Protein AF-A0A6N7L399-F1 (afdb_monomer)

Mean predicted aligned error: 4.23 Å

Structure (mmCIF, N/CA/C/O backbone):
data_AF-A0A6N7L399-F1
#
_entry.id   AF-A0A6N7L399-F1
#
loop_
_atom_site.group_PDB
_atom_site.id
_atom_site.type_symbol
_atom_site.label_atom_id
_atom_site.label_alt_id
_atom_site.label_comp_id
_atom_site.label_asym_id
_atom_site.label_entity_id
_atom_site.label_seq_id
_atom_site.pdbx_PDB_ins_code
_atom_site.Cartn_x
_atom_site.Cartn_y
_atom_site.Cartn_z
_atom_site.occupancy
_atom_site.B_iso_or_equiv
_atom_site.auth_seq_id
_atom_site.auth_comp_id
_atom_site.auth_asym_id
_atom_site.auth_atom_id
_atom_site.pdbx_PDB_model_num
ATOM 1 N N . MET A 1 1 ? -13.711 -8.608 -12.652 1.00 53.97 1 MET A N 1
ATOM 2 C CA . MET A 1 1 ? -13.015 -7.927 -11.537 1.00 53.97 1 MET A CA 1
ATOM 3 C C . MET A 1 1 ? -12.523 -8.985 -10.570 1.00 53.97 1 MET A C 1
ATOM 5 O O . MET A 1 1 ? -13.335 -9.795 -10.138 1.00 53.97 1 MET A O 1
ATOM 9 N N . SER A 1 2 ? -11.225 -9.012 -10.269 1.00 69.56 2 SER A N 1
ATOM 10 C CA . SER A 1 2 ? -10.662 -9.917 -9.260 1.00 69.56 2 SER A CA 1
ATOM 11 C C . SER A 1 2 ? -11.214 -9.571 -7.873 1.00 69.56 2 SER A C 1
ATOM 13 O O . SER A 1 2 ? -11.416 -8.397 -7.556 1.00 69.56 2 SER A O 1
ATOM 15 N N . GLN A 1 3 ? -11.502 -10.582 -7.053 1.00 83.75 3 GLN A N 1
ATOM 16 C CA . GLN A 1 3 ? -12.021 -10.377 -5.702 1.00 83.75 3 GLN A CA 1
ATOM 17 C C . GLN A 1 3 ? -10.952 -9.729 -4.810 1.00 83.75 3 GLN A C 1
ATOM 19 O O . GLN A 1 3 ? -9.793 -10.136 -4.825 1.00 83.75 3 GLN A O 1
ATOM 24 N N . ARG A 1 4 ? -11.342 -8.731 -4.011 1.00 90.56 4 ARG A N 1
ATOM 25 C CA . ARG A 1 4 ? -10.452 -8.087 -3.033 1.00 90.56 4 ARG A CA 1
ATOM 26 C C . ARG A 1 4 ? -10.420 -8.933 -1.772 1.00 90.56 4 ARG A C 1
ATOM 28 O O . ARG A 1 4 ? -11.467 -9.098 -1.146 1.00 90.56 4 ARG A O 1
ATOM 35 N N . LEU A 1 5 ? -9.258 -9.455 -1.404 1.00 94.50 5 LEU A N 1
ATOM 36 C CA . LEU A 1 5 ? -9.075 -10.242 -0.186 1.00 94.50 5 LEU A CA 1
ATOM 37 C C . LEU A 1 5 ? -8.294 -9.429 0.843 1.00 94.50 5 LEU A C 1
ATOM 39 O O . LEU A 1 5 ? -7.406 -8.661 0.488 1.00 94.50 5 LEU A O 1
ATOM 43 N N . CYS A 1 6 ? -8.654 -9.593 2.112 1.00 96.75 6 CYS A N 1
ATOM 44 C CA . CYS A 1 6 ? -7.933 -8.989 3.222 1.00 96.75 6 CYS A CA 1
ATOM 45 C C . CYS A 1 6 ? -6.594 -9.699 3.432 1.00 96.75 6 CYS A C 1
ATOM 47 O O . CYS A 1 6 ? -6.586 -10.912 3.641 1.00 96.75 6 CYS A O 1
ATOM 49 N N . GLY A 1 7 ? -5.499 -8.935 3.458 1.00 95.19 7 GLY A N 1
ATOM 50 C CA . GLY A 1 7 ? -4.144 -9.453 3.695 1.00 95.19 7 GLY A CA 1
ATOM 51 C C . GLY A 1 7 ? -3.941 -10.201 5.012 1.00 95.19 7 GLY A C 1
ATOM 52 O O . GLY A 1 7 ? -3.029 -11.007 5.119 1.00 95.19 7 GLY A O 1
ATOM 53 N N . ILE A 1 8 ? -4.805 -9.971 6.006 1.00 96.25 8 ILE A N 1
ATOM 54 C CA . ILE A 1 8 ? -4.684 -10.584 7.337 1.00 96.25 8 ILE A CA 1
ATOM 55 C C . ILE A 1 8 ? -5.582 -11.815 7.478 1.00 96.25 8 ILE A C 1
ATOM 57 O O . ILE A 1 8 ? -5.129 -12.870 7.902 1.00 96.25 8 ILE A O 1
ATOM 61 N N . CYS A 1 9 ? -6.875 -11.695 7.163 1.00 96.38 9 CYS A N 1
ATOM 62 C CA . CYS A 1 9 ? -7.842 -12.767 7.438 1.00 96.38 9 CYS A CA 1
ATOM 63 C C . CYS A 1 9 ? -8.241 -13.588 6.204 1.00 96.38 9 CYS A C 1
ATOM 65 O O . CYS A 1 9 ? -9.062 -14.496 6.325 1.00 96.38 9 CYS A O 1
ATOM 67 N N . GLY A 1 10 ? -7.759 -13.228 5.009 1.00 95.75 10 GLY A N 1
ATOM 68 C CA . GLY A 1 10 ? -8.068 -13.898 3.741 1.00 95.75 10 GLY A CA 1
ATOM 69 C C . GLY A 1 10 ? -9.513 -13.743 3.251 1.00 95.75 10 GLY A C 1
ATOM 70 O O . GLY A 1 10 ? -9.831 -14.129 2.129 1.00 95.75 10 GLY A O 1
ATOM 71 N N . ARG A 1 11 ? -10.416 -13.162 4.052 1.00 96.56 11 ARG A N 1
ATOM 72 C CA . ARG A 1 11 ? -11.823 -12.968 3.672 1.00 96.56 11 ARG A CA 1
ATOM 73 C C . ARG A 1 11 ? -11.983 -11.812 2.695 1.00 96.56 11 ARG A C 1
ATOM 75 O O . ARG A 1 11 ? -11.229 -10.839 2.713 1.00 96.56 11 ARG A O 1
ATOM 82 N N . ALA A 1 12 ? -13.045 -11.883 1.902 1.00 96.00 12 ALA A N 1
ATOM 83 C CA . ALA A 1 12 ? -13.380 -10.851 0.937 1.00 96.00 12 ALA A CA 1
ATOM 84 C C . ALA A 1 12 ? -13.667 -9.487 1.590 1.00 96.00 12 ALA A C 1
ATOM 86 O O . ALA A 1 12 ? -14.382 -9.379 2.591 1.00 96.00 12 ALA A O 1
ATOM 87 N N . ILE A 1 13 ? -13.170 -8.422 0.967 1.00 94.44 13 ILE A N 1
ATOM 88 C CA . ILE A 1 13 ? -13.543 -7.036 1.245 1.00 94.44 13 ILE A CA 1
ATOM 89 C C . ILE A 1 13 ? -14.613 -6.632 0.225 1.00 94.44 13 ILE A C 1
ATOM 91 O O . ILE A 1 13 ? -14.323 -6.473 -0.965 1.00 94.44 13 ILE A O 1
ATOM 95 N N . LYS A 1 14 ? -15.863 -6.459 0.682 1.00 92.06 14 LYS A N 1
ATOM 96 C CA . LYS A 1 14 ? -17.004 -6.078 -0.174 1.00 92.06 14 LYS A CA 1
ATOM 97 C C . LYS A 1 14 ? -16.687 -4.815 -0.972 1.00 92.06 14 LYS A C 1
ATOM 99 O O . LYS A 1 14 ? -16.091 -3.898 -0.414 1.00 92.06 14 LYS A O 1
ATOM 104 N N . ALA A 1 15 ? -17.125 -4.743 -2.234 1.00 86.94 15 ALA A N 1
ATOM 105 C CA . ALA A 1 15 ? -16.890 -3.614 -3.151 1.00 86.94 15 ALA A CA 1
ATOM 106 C C . ALA A 1 15 ? -17.234 -2.239 -2.533 1.00 86.94 15 ALA A C 1
ATOM 108 O O . ALA A 1 15 ? -16.505 -1.266 -2.702 1.00 86.94 15 ALA A O 1
ATOM 109 N N . THR A 1 16 ? -18.308 -2.193 -1.747 1.00 87.31 16 THR A N 1
ATOM 110 C CA . THR A 1 16 ? -18.833 -0.985 -1.098 1.00 87.31 16 THR A CA 1
ATOM 111 C C . THR A 1 16 ? -18.139 -0.616 0.216 1.00 87.31 16 THR A C 1
ATOM 113 O O . THR A 1 16 ? -18.374 0.470 0.748 1.00 87.31 16 THR A O 1
ATOM 116 N N . SER A 1 17 ? -17.296 -1.490 0.771 1.00 89.38 17 SER A N 1
ATOM 117 C CA . SER A 1 17 ? -16.586 -1.236 2.027 1.00 89.38 17 SER A CA 1
ATOM 118 C C . SER A 1 17 ? -15.343 -0.378 1.811 1.00 89.38 17 SER A C 1
ATOM 120 O O . SER A 1 17 ? -14.694 -0.454 0.768 1.00 89.38 17 SER A O 1
ATOM 122 N N . ARG A 1 18 ? -14.994 0.406 2.836 1.00 92.62 18 ARG A N 1
ATOM 123 C CA . ARG A 1 18 ? -13.655 0.986 2.954 1.00 92.62 18 ARG A CA 1
ATOM 124 C C . ARG A 1 18 ? -12.634 -0.129 3.165 1.00 92.62 18 ARG A C 1
ATOM 126 O O . ARG A 1 18 ? -12.927 -1.135 3.815 1.00 92.62 18 ARG A O 1
ATOM 133 N N . LEU A 1 19 ? -11.451 0.088 2.623 1.00 94.19 19 LEU A N 1
ATOM 134 C CA . LEU A 1 19 ? -10.270 -0.731 2.814 1.00 94.19 19 LEU A CA 1
ATOM 135 C C . LEU A 1 19 ? -9.157 0.129 3.402 1.00 94.19 19 LEU A C 1
ATOM 137 O O . LEU A 1 19 ? -9.186 1.354 3.273 1.00 94.19 19 LEU A O 1
ATOM 141 N N . VAL A 1 20 ? -8.225 -0.517 4.087 1.00 96.88 20 VAL A N 1
ATOM 142 C CA . VAL A 1 20 ? -7.130 0.160 4.777 1.00 96.88 20 VAL A CA 1
ATOM 143 C C . VAL A 1 20 ? -5.819 -0.421 4.288 1.00 96.88 20 VAL A C 1
ATOM 145 O O . VAL A 1 20 ? -5.673 -1.641 4.212 1.00 96.88 20 VAL A O 1
ATOM 148 N N . PHE A 1 21 ? -4.883 0.458 3.972 1.00 97.81 21 PHE A N 1
ATOM 149 C CA . PHE A 1 21 ? -3.479 0.132 3.802 1.00 97.81 21 PHE A CA 1
ATOM 150 C C . PHE A 1 21 ? -2.704 0.695 4.989 1.00 97.81 21 PHE A C 1
ATOM 152 O O . PHE A 1 21 ? -2.992 1.805 5.439 1.00 97.81 21 PHE A O 1
ATOM 159 N N . ILE A 1 22 ? -1.754 -0.085 5.495 1.00 97.38 22 ILE A N 1
ATOM 160 C CA . ILE A 1 22 ? -0.864 0.303 6.591 1.00 97.38 22 ILE A CA 1
ATOM 161 C C . ILE A 1 22 ? 0.505 0.554 5.971 1.00 97.38 22 ILE A C 1
ATOM 163 O O . ILE A 1 22 ? 1.019 -0.313 5.262 1.00 97.38 22 ILE A O 1
ATOM 167 N N . GLY A 1 23 ? 1.094 1.717 6.218 1.00 95.75 23 GLY A N 1
ATOM 168 C CA . GLY A 1 23 ? 2.432 2.021 5.728 1.00 95.75 23 GLY A CA 1
ATOM 169 C C . GLY A 1 23 ? 3.063 3.203 6.438 1.00 95.75 23 GLY A C 1
ATOM 170 O O . GLY A 1 23 ? 2.566 3.672 7.460 1.00 95.75 23 GLY A O 1
ATOM 171 N N . GLY A 1 24 ? 4.189 3.649 5.888 1.00 93.56 24 GLY A N 1
ATOM 172 C CA . GLY A 1 24 ? 4.861 4.856 6.350 1.00 93.56 24 GLY A CA 1
ATOM 173 C C . GLY A 1 24 ? 4.194 6.132 5.826 1.00 93.56 24 GLY A C 1
ATOM 174 O O . GLY A 1 24 ? 3.327 6.067 4.943 1.00 93.56 24 GLY A O 1
ATOM 175 N N . PRO A 1 25 ? 4.634 7.298 6.320 1.00 93.38 25 PRO A N 1
ATOM 176 C CA . PRO A 1 25 ? 4.056 8.580 5.955 1.00 93.38 25 PRO A CA 1
ATOM 177 C C . PRO A 1 25 ? 4.129 8.816 4.451 1.00 93.38 25 PRO A C 1
ATOM 179 O O . PRO A 1 25 ? 5.159 8.600 3.810 1.00 93.38 25 PRO A O 1
ATOM 182 N N . ASN A 1 26 ? 3.040 9.326 3.888 1.00 91.69 26 ASN A N 1
ATOM 183 C CA . ASN A 1 26 ? 2.953 9.739 2.495 1.00 91.69 26 ASN A CA 1
ATOM 184 C C . ASN A 1 26 ? 3.104 8.634 1.436 1.00 91.69 26 ASN A C 1
ATOM 186 O O . ASN A 1 26 ? 3.209 8.956 0.246 1.00 91.69 26 ASN A O 1
ATOM 190 N N . ALA A 1 27 ? 3.055 7.355 1.820 1.00 94.75 27 ALA A N 1
ATOM 191 C CA . ALA A 1 27 ? 3.220 6.237 0.895 1.00 94.75 27 ALA A CA 1
ATOM 192 C C . ALA A 1 27 ? 2.252 6.323 -0.302 1.00 94.75 27 ALA A C 1
ATOM 194 O O . ALA A 1 27 ? 1.030 6.431 -0.160 1.00 94.75 27 ALA A O 1
ATOM 195 N N . THR A 1 28 ? 2.811 6.301 -1.513 1.00 94.38 28 THR A N 1
ATOM 196 C CA . THR A 1 28 ? 2.060 6.434 -2.774 1.00 94.38 28 THR A CA 1
ATOM 197 C C . THR A 1 28 ? 1.567 5.093 -3.313 1.00 94.38 28 THR A C 1
ATOM 199 O O . THR A 1 28 ? 0.616 5.059 -4.094 1.00 94.38 28 THR A O 1
ATOM 202 N N . PHE A 1 29 ? 2.186 3.994 -2.884 1.00 96.94 29 PHE A N 1
ATOM 203 C CA . PHE A 1 29 ? 1.810 2.631 -3.231 1.00 96.94 29 PHE A CA 1
ATOM 204 C C . PHE A 1 29 ? 2.114 1.665 -2.087 1.00 96.94 29 PHE A C 1
ATOM 206 O O . PHE A 1 29 ? 2.896 1.970 -1.188 1.00 96.94 29 PHE A O 1
ATOM 213 N N . TYR A 1 30 ? 1.519 0.477 -2.166 1.00 97.62 30 TYR A N 1
ATOM 214 C CA . TYR A 1 30 ? 1.650 -0.581 -1.172 1.00 97.62 30 TYR A CA 1
ATOM 215 C C . TYR A 1 30 ? 1.962 -1.909 -1.851 1.00 97.62 30 TYR A C 1
ATOM 217 O O . TYR A 1 30 ? 1.336 -2.256 -2.851 1.00 97.62 30 TYR A O 1
ATOM 225 N N . ILE A 1 31 ? 2.937 -2.638 -1.311 1.00 95.88 31 ILE A N 1
ATOM 226 C CA . ILE A 1 31 ? 3.240 -4.015 -1.731 1.00 95.88 31 ILE A CA 1
ATOM 227 C C . ILE A 1 31 ? 2.226 -4.972 -1.095 1.00 95.88 31 ILE A C 1
ATOM 229 O O . ILE A 1 31 ? 1.701 -5.868 -1.754 1.00 95.88 31 ILE A O 1
ATOM 233 N N . GLU A 1 32 ? 1.915 -4.742 0.180 1.00 93.56 32 GLU A N 1
ATOM 234 C CA . GLU A 1 32 ? 0.933 -5.534 0.910 1.00 93.56 32 GLU A CA 1
ATOM 235 C C . GLU A 1 32 ? -0.497 -5.244 0.423 1.00 93.56 32 GLU A C 1
ATOM 237 O O . GLU A 1 32 ? -0.847 -4.092 0.125 1.00 93.56 32 GLU A O 1
ATOM 242 N N . PRO A 1 33 ? -1.360 -6.273 0.348 1.00 94.06 33 PRO A N 1
ATOM 243 C CA . PRO A 1 33 ? -2.755 -6.095 -0.017 1.00 94.06 33 PRO A CA 1
ATOM 244 C C . PRO A 1 33 ? -3.515 -5.291 1.051 1.00 94.06 33 PRO A C 1
ATOM 246 O O . PRO A 1 33 ? -3.129 -5.257 2.222 1.00 94.06 33 PRO A O 1
ATOM 249 N N . PRO A 1 34 ? -4.655 -4.681 0.682 1.00 96.56 34 PRO A N 1
ATOM 250 C CA . PRO A 1 34 ? -5.489 -3.988 1.650 1.00 96.56 34 PRO A CA 1
ATOM 251 C C . PRO A 1 34 ? -6.049 -4.939 2.711 1.00 96.56 34 PRO A C 1
ATOM 253 O O . PRO A 1 34 ? -6.215 -6.143 2.496 1.00 96.56 34 PRO A O 1
ATOM 256 N N . VAL A 1 35 ? -6.462 -4.370 3.839 1.00 97.19 35 VAL A N 1
ATOM 257 C CA . VAL A 1 35 ? -7.111 -5.100 4.930 1.00 97.19 35 VAL A CA 1
ATOM 258 C C . VAL A 1 35 ? -8.464 -4.486 5.288 1.00 97.19 35 VAL A C 1
ATOM 260 O O . VAL A 1 35 ? -8.774 -3.339 4.948 1.00 97.19 35 VAL A O 1
ATOM 263 N N . HIS A 1 36 ? -9.310 -5.251 5.984 1.00 95.94 36 HIS A N 1
ATOM 264 C CA . HIS A 1 36 ? -10.497 -4.674 6.622 1.00 95.94 36 HIS A CA 1
ATOM 265 C C . HIS A 1 36 ? -10.069 -3.682 7.713 1.00 95.94 36 HIS A C 1
ATOM 267 O O . HIS A 1 36 ? -9.085 -3.957 8.399 1.00 95.94 36 HIS A O 1
ATOM 273 N N . PRO A 1 37 ? -10.855 -2.625 7.994 1.00 93.38 37 PRO A N 1
ATOM 274 C CA . PRO A 1 37 ? -10.573 -1.712 9.103 1.00 93.38 37 PRO A CA 1
ATOM 275 C C . PRO A 1 37 ? -10.315 -2.436 10.433 1.00 93.38 37 PRO A C 1
ATOM 277 O O . PRO A 1 37 ? -9.300 -2.217 11.079 1.00 93.38 37 PRO A O 1
ATOM 280 N N . ARG A 1 38 ? -11.161 -3.404 10.804 1.00 92.44 38 ARG A N 1
ATOM 281 C CA . ARG A 1 38 ? -10.964 -4.187 12.040 1.00 92.44 38 ARG A CA 1
ATOM 282 C C . ARG A 1 38 ? -9.666 -5.001 12.043 1.00 92.44 38 ARG A C 1
ATOM 284 O O . ARG A 1 38 ? -9.056 -5.159 13.093 1.00 92.44 38 ARG A O 1
ATOM 291 N N . CYS A 1 39 ? -9.251 -5.514 10.886 1.00 95.44 39 CYS A N 1
ATOM 292 C CA . CYS A 1 39 ? -7.990 -6.239 10.761 1.00 95.44 39 CYS A CA 1
ATOM 293 C C . CYS A 1 39 ? -6.790 -5.289 10.861 1.00 95.44 39 CYS A C 1
ATOM 295 O O . CYS A 1 39 ? -5.808 -5.657 11.494 1.00 95.44 39 CYS A O 1
ATOM 297 N N . ALA A 1 40 ? -6.887 -4.069 10.317 1.00 95.38 40 ALA A N 1
ATOM 298 C CA . ALA A 1 40 ? -5.866 -3.042 10.520 1.00 95.38 40 ALA A CA 1
ATOM 299 C C . ALA A 1 40 ? -5.711 -2.693 12.003 1.00 95.38 40 ALA A C 1
ATOM 301 O O . ALA A 1 40 ? -4.601 -2.735 12.517 1.00 95.38 40 ALA A O 1
ATOM 302 N N . ALA A 1 41 ? -6.823 -2.435 12.703 1.00 93.88 41 ALA A N 1
ATOM 303 C CA . ALA A 1 41 ? -6.800 -2.152 14.138 1.00 93.88 41 ALA A CA 1
ATOM 304 C C . ALA A 1 41 ? -6.129 -3.282 14.929 1.00 93.88 41 ALA A C 1
ATOM 306 O O . ALA A 1 41 ? -5.249 -3.025 15.742 1.00 93.88 41 ALA A O 1
ATOM 307 N N . TYR A 1 42 ? -6.498 -4.535 14.644 1.00 93.88 42 TYR A N 1
ATOM 308 C CA . TYR A 1 42 ? -5.853 -5.697 15.251 1.00 93.88 42 TYR A CA 1
ATOM 309 C C . TYR A 1 42 ? -4.339 -5.705 15.000 1.00 93.88 42 TYR A C 1
ATOM 311 O O . TYR A 1 42 ? -3.577 -5.766 15.959 1.00 93.88 42 TYR A O 1
ATOM 319 N N . ALA A 1 43 ? -3.894 -5.584 13.744 1.00 95.12 43 ALA A N 1
ATOM 320 C CA . ALA A 1 43 ? -2.470 -5.605 13.406 1.00 95.12 43 ALA A CA 1
ATOM 321 C C . ALA A 1 43 ? -1.676 -4.490 14.096 1.00 95.12 43 ALA A C 1
ATOM 323 O O . ALA A 1 43 ? -0.594 -4.760 14.607 1.00 95.12 43 ALA A O 1
ATOM 324 N N . LEU A 1 44 ? -2.221 -3.273 14.161 1.00 94.12 44 LEU A N 1
ATOM 325 C CA . LEU A 1 44 ? -1.580 -2.153 14.852 1.00 94.12 44 LEU A CA 1
ATOM 326 C C . LEU A 1 44 ? -1.429 -2.385 16.362 1.00 94.12 44 LEU A C 1
ATOM 328 O O . LEU A 1 44 ? -0.501 -1.855 16.960 1.00 94.12 44 LEU A O 1
ATOM 332 N N . MET A 1 45 ? -2.325 -3.162 16.979 1.00 91.75 45 MET A N 1
ATOM 333 C CA . MET A 1 45 ? -2.260 -3.470 18.411 1.00 91.75 45 MET A CA 1
ATOM 334 C C . MET A 1 45 ? -1.337 -4.650 18.728 1.00 91.75 45 MET A C 1
ATOM 336 O O . MET A 1 45 ? -0.725 -4.666 19.792 1.00 91.75 45 MET A O 1
ATOM 340 N N . VAL A 1 46 ? -1.254 -5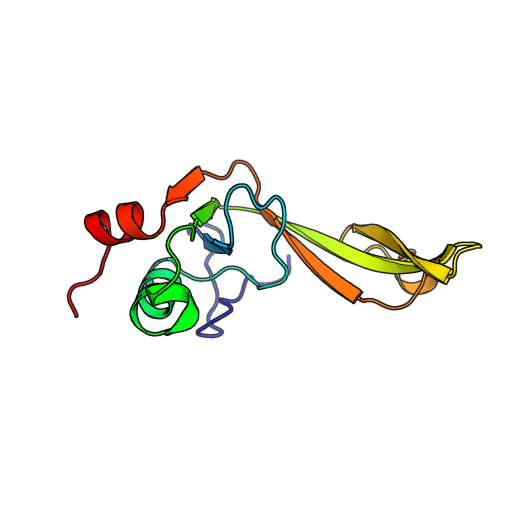.653 17.845 1.00 93.44 46 VAL A N 1
ATOM 341 C CA . VAL A 1 46 ? -0.563 -6.917 18.164 1.00 93.44 46 VAL A CA 1
ATOM 342 C C . VAL A 1 46 ? 0.794 -7.084 17.495 1.00 93.44 46 VAL A C 1
ATOM 344 O O . VAL A 1 46 ? 1.607 -7.860 17.987 1.00 93.44 46 VAL A O 1
ATOM 347 N N . CYS A 1 47 ? 1.053 -6.416 16.367 1.00 94.81 47 CYS A N 1
ATOM 348 C CA . CYS A 1 47 ? 2.348 -6.498 15.700 1.00 94.81 47 CYS A CA 1
ATOM 349 C C . CYS A 1 47 ? 3.359 -5.631 16.463 1.00 94.81 47 CYS A C 1
ATOM 351 O O . CYS A 1 47 ? 3.191 -4.410 16.467 1.00 94.81 47 CYS A O 1
ATOM 353 N N . PRO A 1 48 ? 4.433 -6.198 17.047 1.00 95.00 48 PRO A N 1
ATOM 354 C CA . PRO A 1 48 ? 5.380 -5.419 17.845 1.00 95.00 48 PRO A CA 1
ATOM 355 C C . PRO A 1 48 ? 6.035 -4.285 17.054 1.00 95.00 48 PRO A C 1
ATOM 357 O O . PRO A 1 48 ? 6.212 -3.190 17.576 1.00 95.00 48 PRO A O 1
ATOM 360 N N . THR A 1 49 ? 6.343 -4.521 15.775 1.00 95.12 49 THR A N 1
ATOM 361 C CA . THR A 1 49 ? 6.938 -3.510 14.893 1.00 95.12 49 THR A CA 1
ATOM 362 C C . THR A 1 49 ? 5.981 -2.354 14.617 1.00 95.12 49 THR A C 1
ATOM 364 O O . THR A 1 49 ? 6.402 -1.205 14.662 1.00 95.12 49 THR A O 1
ATOM 367 N N . LEU A 1 50 ? 4.700 -2.635 14.353 1.00 94.19 50 LEU A N 1
ATOM 368 C CA . LEU A 1 50 ? 3.716 -1.579 14.090 1.00 94.19 50 LEU A 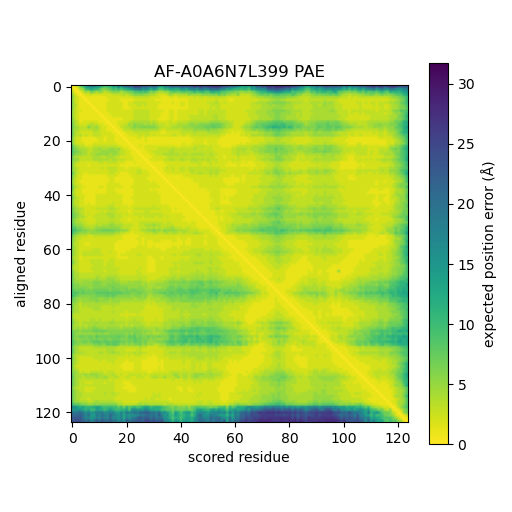CA 1
ATOM 369 C C . LEU A 1 50 ? 3.324 -0.836 15.370 1.00 94.19 50 LEU A C 1
ATOM 371 O O . LEU A 1 50 ? 3.170 0.378 15.336 1.00 94.19 50 LEU A O 1
ATOM 375 N N . ALA A 1 51 ? 3.190 -1.549 16.489 1.00 91.12 51 ALA A N 1
ATOM 376 C CA . ALA A 1 51 ? 2.825 -0.964 17.774 1.00 91.12 51 ALA A CA 1
ATOM 377 C C . ALA A 1 51 ? 3.916 -0.031 18.327 1.00 91.12 51 ALA A C 1
ATOM 379 O O . ALA A 1 51 ? 3.601 0.961 18.981 1.00 91.12 51 ALA A O 1
ATOM 380 N N . ALA A 1 52 ? 5.191 -0.340 18.064 1.00 93.00 52 ALA A N 1
ATOM 381 C CA . ALA A 1 52 ? 6.329 0.477 18.487 1.00 93.00 52 ALA A CA 1
ATOM 382 C C . ALA A 1 52 ? 6.663 1.630 17.523 1.00 93.00 52 ALA A C 1
ATOM 384 O O . ALA A 1 52 ? 7.477 2.485 17.865 1.00 93.00 52 ALA A O 1
ATOM 385 N N . ALA A 1 53 ? 6.086 1.650 16.319 1.00 92.88 53 ALA A N 1
ATOM 386 C CA . ALA A 1 53 ? 6.388 2.666 15.320 1.00 92.88 53 ALA A CA 1
ATOM 387 C C . ALA A 1 53 ? 5.614 3.971 15.586 1.00 92.88 53 ALA A C 1
ATOM 389 O O . ALA A 1 53 ? 4.408 3.980 15.841 1.00 92.88 53 ALA A O 1
ATOM 390 N N . GLU A 1 54 ? 6.327 5.096 15.517 1.00 91.38 54 GLU A N 1
ATOM 391 C CA . GLU A 1 54 ? 5.776 6.432 15.782 1.00 91.38 54 GLU A CA 1
ATOM 392 C C . GLU A 1 54 ? 5.070 7.037 14.562 1.00 91.38 54 GLU A C 1
ATOM 394 O O . GLU A 1 54 ? 4.143 7.831 14.707 1.00 91.38 54 GLU A O 1
ATOM 399 N N . ASP A 1 55 ? 5.485 6.641 13.362 1.00 94.25 55 ASP A N 1
ATOM 400 C CA . ASP A 1 55 ? 5.154 7.280 12.090 1.00 94.25 55 ASP A CA 1
ATOM 401 C C . ASP A 1 55 ? 4.275 6.408 11.178 1.00 94.25 55 ASP A C 1
ATOM 403 O O . ASP A 1 55 ? 4.226 6.604 9.965 1.00 94.25 55 ASP A O 1
ATOM 407 N N . VAL A 1 56 ? 3.532 5.455 11.748 1.00 96.81 56 VAL A N 1
ATOM 408 C CA . VAL A 1 56 ? 2.588 4.642 10.968 1.00 96.81 56 VAL A CA 1
ATOM 409 C C . VAL A 1 56 ? 1.399 5.490 10.523 1.00 96.81 56 VAL A C 1
ATOM 411 O O . VAL A 1 56 ? 0.693 6.094 11.336 1.00 96.81 56 VAL A O 1
ATOM 414 N N . GLU A 1 57 ? 1.122 5.460 9.224 1.00 97.00 57 GLU A N 1
ATOM 415 C CA . GLU A 1 57 ? -0.024 6.102 8.593 1.00 97.00 57 GLU A CA 1
ATOM 416 C C . GLU A 1 57 ? -0.964 5.044 8.009 1.00 97.00 57 GLU A C 1
ATOM 418 O O . GLU A 1 57 ? -0.555 4.005 7.478 1.00 97.00 57 GLU A O 1
ATOM 423 N N . LEU A 1 58 ? -2.260 5.322 8.101 1.00 97.12 58 LEU A N 1
ATOM 424 C CA . LEU A 1 58 ? -3.293 4.558 7.430 1.00 97.12 58 LEU A CA 1
ATOM 425 C C . LEU A 1 58 ? -3.774 5.319 6.209 1.00 97.12 58 LEU A C 1
ATOM 427 O O . LEU A 1 58 ? -4.249 6.447 6.316 1.00 97.12 58 LEU A O 1
ATOM 431 N N . THR A 1 59 ? -3.722 4.659 5.056 1.00 97.88 59 THR A N 1
ATOM 432 C CA . THR A 1 59 ? -4.396 5.129 3.847 1.00 97.88 59 THR A CA 1
ATOM 433 C C . THR A 1 59 ? -5.716 4.386 3.692 1.00 97.88 59 THR A C 1
ATOM 435 O O . THR A 1 59 ? -5.753 3.164 3.518 1.00 97.88 59 THR A O 1
ATOM 438 N N . ILE A 1 60 ? -6.817 5.127 3.765 1.00 96.00 60 ILE A N 1
ATOM 439 C CA . ILE A 1 60 ? -8.181 4.610 3.731 1.00 96.00 60 ILE A CA 1
ATOM 440 C C . ILE A 1 60 ? -8.798 4.966 2.384 1.00 96.00 60 ILE A C 1
ATOM 442 O O . ILE A 1 60 ? -8.964 6.133 2.048 1.00 96.00 60 ILE A O 1
ATOM 446 N N . ALA A 1 61 ? -9.181 3.954 1.612 1.00 95.44 61 ALA A N 1
ATOM 447 C CA . ALA A 1 61 ? -9.763 4.149 0.287 1.00 95.44 61 ALA A CA 1
ATOM 448 C C . ALA A 1 61 ? -10.971 3.237 0.068 1.00 95.44 61 ALA A C 1
ATOM 450 O O . ALA A 1 61 ? -11.300 2.371 0.885 1.00 95.44 61 ALA A O 1
ATOM 451 N N . ARG A 1 62 ? -11.662 3.434 -1.056 1.00 93.81 62 ARG A N 1
ATOM 452 C CA . ARG A 1 62 ? -12.711 2.517 -1.538 1.00 93.81 62 ARG A CA 1
ATOM 453 C C . ARG A 1 62 ? -12.256 1.709 -2.739 1.00 93.81 62 ARG A C 1
ATOM 455 O O . ARG A 1 62 ? -12.724 0.585 -2.914 1.00 93.81 62 ARG A O 1
ATOM 462 N N . THR A 1 63 ? -11.360 2.263 -3.543 1.00 93.62 63 THR A N 1
ATOM 463 C CA . THR A 1 63 ? -10.801 1.650 -4.747 1.00 93.62 63 THR A CA 1
ATOM 464 C C . THR A 1 63 ? -9.292 1.845 -4.777 1.00 93.62 63 THR A C 1
ATOM 466 O O . THR A 1 63 ? -8.726 2.647 -4.033 1.00 93.62 63 THR A O 1
ATOM 469 N N . TYR A 1 64 ? -8.637 1.026 -5.585 1.00 95.44 64 TYR A N 1
ATOM 470 C CA . TYR A 1 64 ? -7.218 1.114 -5.873 1.00 95.44 64 TYR A CA 1
ATOM 471 C C . TYR A 1 64 ? -6.981 0.484 -7.240 1.00 95.44 64 TYR A C 1
ATOM 473 O O . TYR A 1 64 ? -7.696 -0.447 -7.632 1.00 95.44 64 TYR A O 1
ATOM 481 N N . SER A 1 65 ? -5.954 0.955 -7.932 1.00 95.31 65 SER A N 1
ATOM 482 C CA . SER A 1 65 ? -5.439 0.288 -9.122 1.00 95.31 65 SER A CA 1
ATOM 483 C C . SER A 1 65 ? -4.279 -0.628 -8.739 1.00 95.31 65 SER A C 1
ATOM 485 O O . SER A 1 65 ? -3.571 -0.393 -7.759 1.00 95.31 65 SER A O 1
ATOM 487 N N . LEU A 1 66 ? -4.105 -1.710 -9.496 1.00 95.44 66 LEU A N 1
ATOM 488 C CA . LEU A 1 66 ? -2.956 -2.598 -9.363 1.00 95.44 66 LEU A CA 1
ATOM 489 C C . LEU A 1 66 ? -1.991 -2.348 -10.516 1.00 95.44 66 LEU A C 1
ATOM 491 O O . LEU A 1 66 ? -2.409 -2.159 -11.663 1.00 95.44 66 LEU A O 1
ATOM 495 N N . ARG A 1 67 ? -0.697 -2.395 -10.212 1.00 96.69 67 ARG A N 1
ATOM 496 C CA . ARG A 1 67 ? 0.379 -2.360 -11.201 1.00 96.69 67 ARG A CA 1
ATOM 497 C C . ARG A 1 67 ? 1.375 -3.481 -10.952 1.00 96.69 67 ARG A C 1
ATOM 499 O O . ARG A 1 67 ? 1.545 -3.933 -9.824 1.00 96.69 67 ARG A O 1
ATOM 506 N N . GLU A 1 68 ? 2.034 -3.917 -12.011 1.00 97.00 68 GLU A N 1
ATOM 507 C CA . GLU A 1 68 ? 3.166 -4.834 -11.960 1.00 97.00 68 GLU A CA 1
ATOM 508 C C . GLU A 1 68 ? 4.452 -4.015 -12.004 1.00 97.00 68 GLU A C 1
ATOM 510 O O . GLU A 1 68 ? 4.696 -3.313 -12.985 1.00 97.00 68 GLU A O 1
ATOM 515 N N . ARG A 1 69 ? 5.280 -4.111 -10.964 1.00 97.44 69 ARG A N 1
ATOM 516 C CA . ARG A 1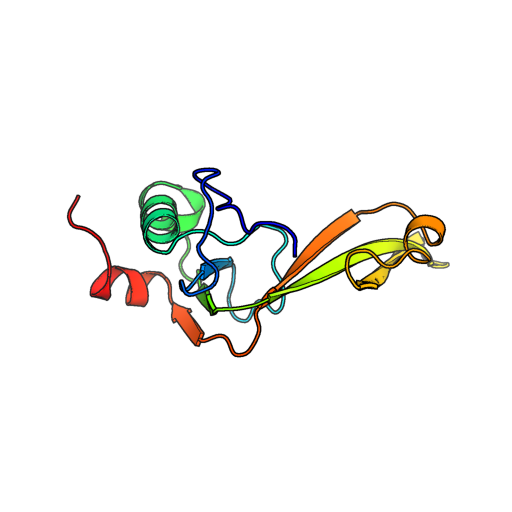 69 ? 6.665 -3.647 -11.018 1.00 97.44 69 ARG A CA 1
ATOM 517 C C . ARG A 1 69 ? 7.519 -4.778 -11.563 1.00 97.44 69 ARG A C 1
ATOM 519 O O . ARG A 1 69 ? 7.535 -5.866 -10.989 1.00 97.44 69 ARG A O 1
ATOM 526 N N . ARG A 1 70 ? 8.211 -4.544 -12.675 1.00 97.25 70 ARG A N 1
ATOM 527 C CA . ARG A 1 70 ? 9.070 -5.549 -13.318 1.00 97.25 70 ARG A CA 1
ATOM 528 C C . ARG A 1 70 ? 10.484 -5.021 -13.457 1.00 97.25 70 ARG A C 1
ATOM 530 O O . ARG A 1 70 ? 10.658 -3.853 -13.789 1.00 97.25 70 ARG A O 1
ATOM 537 N N . MET A 1 71 ? 11.470 -5.885 -13.229 1.00 96.69 71 MET A N 1
ATOM 538 C CA . MET A 1 71 ? 12.870 -5.574 -13.519 1.00 96.69 71 MET A CA 1
ATOM 539 C C . MET A 1 71 ? 13.071 -5.680 -15.031 1.00 96.69 71 MET A C 1
ATOM 541 O O . MET A 1 71 ? 13.035 -6.778 -15.581 1.00 96.69 71 MET A O 1
ATOM 545 N N . THR A 1 72 ? 13.233 -4.554 -15.715 1.00 96.88 72 THR A N 1
ATOM 546 C CA . THR A 1 72 ? 13.279 -4.493 -17.186 1.00 96.88 72 THR A CA 1
ATOM 547 C C . THR A 1 72 ? 14.689 -4.384 -17.745 1.00 96.88 72 THR A C 1
ATOM 549 O O . THR A 1 72 ? 14.886 -4.518 -18.953 1.00 96.88 72 THR A O 1
ATOM 552 N N . GLY A 1 73 ? 15.686 -4.197 -16.882 1.00 96.19 73 GLY A N 1
ATOM 553 C CA . GLY A 1 73 ? 17.079 -4.170 -17.291 1.00 96.19 73 GLY A CA 1
ATOM 554 C C . GLY A 1 73 ? 18.033 -3.875 -16.146 1.00 96.19 73 GLY A C 1
ATOM 555 O O . GLY A 1 73 ? 17.658 -3.864 -14.973 1.00 96.19 73 GLY A O 1
ATOM 556 N N . VAL A 1 74 ? 19.279 -3.624 -16.528 1.00 96.81 74 VAL A N 1
ATOM 557 C CA . VAL A 1 74 ? 20.378 -3.224 -15.651 1.00 96.81 74 VAL A CA 1
ATOM 558 C C . VAL A 1 74 ? 21.106 -2.069 -16.343 1.00 96.81 74 VAL A C 1
ATOM 560 O O . VAL A 1 74 ? 21.336 -2.140 -17.551 1.00 96.81 74 VAL A O 1
ATOM 563 N N . SER A 1 75 ? 21.417 -0.994 -15.616 1.00 96.06 75 SER A N 1
ATOM 564 C CA . SER A 1 75 ? 22.177 0.145 -16.145 1.00 96.06 75 SER A CA 1
ATOM 565 C C . SER A 1 75 ? 23.655 -0.209 -16.360 1.00 96.06 75 SER A C 1
ATOM 567 O O . SER A 1 75 ? 24.122 -1.269 -15.938 1.00 96.06 75 SER A O 1
ATOM 569 N N . ALA A 1 76 ? 24.415 0.691 -16.990 1.00 95.88 76 ALA A N 1
ATOM 570 C CA . ALA A 1 76 ? 25.860 0.521 -17.174 1.00 95.88 76 ALA A CA 1
ATOM 571 C C . ALA A 1 76 ? 26.622 0.447 -15.835 1.00 95.88 76 ALA A C 1
ATOM 573 O O . ALA A 1 76 ? 27.651 -0.213 -15.731 1.00 95.88 76 ALA A O 1
ATOM 574 N N . GLU A 1 77 ? 26.077 1.071 -14.792 1.00 97.31 77 GLU A N 1
ATOM 575 C CA . GLU A 1 77 ? 26.582 1.082 -13.418 1.00 97.31 77 GLU A CA 1
ATOM 576 C C . GLU A 1 77 ? 26.046 -0.094 -12.586 1.00 97.31 77 GLU A C 1
ATOM 578 O O . GLU A 1 77 ? 26.072 -0.049 -11.358 1.00 97.31 77 GLU A O 1
ATOM 583 N N . TYR A 1 78 ? 25.519 -1.138 -13.231 1.00 94.62 78 TYR A N 1
ATOM 584 C CA . TYR A 1 78 ? 24.969 -2.327 -12.576 1.00 94.62 78 TYR A CA 1
ATOM 585 C C . TYR A 1 78 ? 23.776 -2.056 -11.643 1.00 94.62 78 TYR A C 1
ATOM 587 O O . TYR A 1 78 ? 23.487 -2.845 -10.743 1.00 94.62 78 TYR A O 1
ATOM 595 N N . THR A 1 79 ? 23.036 -0.967 -11.870 1.00 97.06 79 THR A N 1
ATOM 596 C CA . THR A 1 79 ? 21.810 -0.673 -11.115 1.00 97.06 79 THR A CA 1
ATOM 597 C C . THR A 1 79 ? 20.596 -1.305 -11.792 1.00 97.06 79 THR A C 1
ATOM 599 O O . THR A 1 79 ? 20.414 -1.175 -13.001 1.00 97.06 79 THR A O 1
ATOM 602 N N . LEU A 1 80 ? 19.741 -1.984 -11.024 1.00 96.19 80 LEU A N 1
ATOM 603 C CA . LEU A 1 80 ? 18.515 -2.596 -11.548 1.00 96.19 80 LEU A CA 1
ATOM 604 C C . LEU A 1 80 ? 17.508 -1.526 -11.993 1.00 96.19 80 LEU A C 1
ATOM 606 O O . LEU A 1 80 ? 17.195 -0.605 -11.236 1.00 96.19 80 LEU A O 1
ATOM 610 N N . ILE A 1 81 ? 16.967 -1.679 -13.201 1.00 97.25 81 ILE A N 1
ATOM 611 C CA . ILE A 1 81 ? 15.954 -0.787 -13.776 1.00 97.25 81 ILE A CA 1
ATOM 612 C C . ILE A 1 81 ? 14.582 -1.437 -13.619 1.00 97.25 81 ILE A C 1
ATOM 614 O O . ILE A 1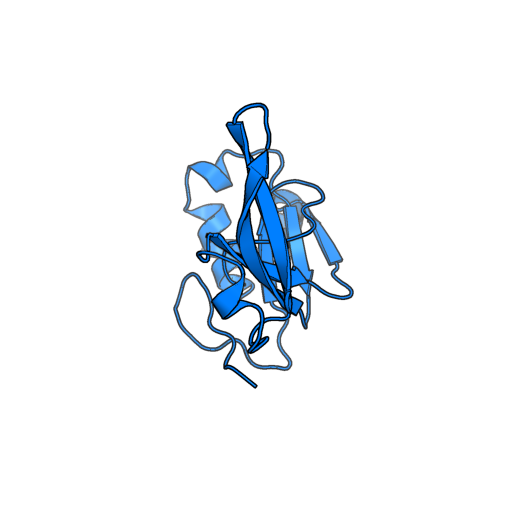 81 ? 14.408 -2.618 -13.930 1.00 97.25 81 ILE A O 1
ATOM 618 N N . TYR A 1 82 ? 13.609 -0.656 -13.149 1.00 96.94 82 TYR A N 1
ATOM 619 C CA . TYR A 1 82 ? 12.241 -1.111 -12.930 1.00 96.94 82 TYR A CA 1
ATOM 620 C C . TYR A 1 82 ? 11.244 -0.239 -13.675 1.00 96.94 82 TYR A C 1
ATOM 622 O O . TYR A 1 82 ? 11.278 0.982 -13.544 1.00 96.94 82 TYR A O 1
ATOM 630 N N . ASP A 1 83 ? 10.290 -0.883 -14.339 1.00 97.25 83 ASP A N 1
ATOM 631 C CA . ASP A 1 83 ? 9.142 -0.220 -14.953 1.00 97.25 83 ASP A CA 1
ATOM 632 C C . ASP A 1 83 ? 7.832 -0.695 -14.314 1.00 97.25 83 ASP A C 1
ATOM 634 O O . ASP A 1 83 ? 7.733 -1.812 -13.789 1.00 97.25 83 ASP A O 1
ATOM 638 N N . LEU A 1 84 ? 6.814 0.168 -14.372 1.00 97.56 84 LEU A N 1
ATOM 639 C CA . LEU A 1 84 ? 5.462 -0.117 -13.897 1.00 97.56 84 LEU A CA 1
ATOM 640 C C . LEU A 1 84 ? 4.521 -0.366 -15.072 1.00 97.56 84 LEU A C 1
ATOM 642 O O . LEU A 1 84 ? 4.358 0.489 -15.940 1.00 97.56 84 LEU A O 1
ATOM 646 N N . PHE A 1 85 ? 3.820 -1.492 -15.032 1.00 97.31 85 PHE A N 1
ATOM 647 C CA . PHE A 1 85 ? 2.818 -1.866 -16.025 1.00 97.31 85 PHE A CA 1
ATOM 648 C C . PHE A 1 85 ? 1.434 -1.965 -15.378 1.00 97.31 85 PHE A C 1
ATOM 650 O O . PHE A 1 85 ? 1.343 -2.339 -14.207 1.00 97.31 85 PHE A O 1
ATOM 657 N N . PRO A 1 86 ? 0.336 -1.660 -16.090 1.00 96.19 86 PRO A N 1
ATOM 658 C CA . PRO A 1 86 ? -1.005 -1.949 -15.594 1.00 96.19 86 PRO A CA 1
ATOM 659 C C . PRO A 1 86 ? -1.165 -3.435 -15.252 1.00 96.19 86 PRO A C 1
ATOM 661 O O . PRO A 1 86 ? -0.657 -4.307 -15.960 1.00 96.19 86 PRO A O 1
ATOM 664 N N . TYR A 1 87 ? -1.888 -3.744 -14.175 1.00 93.19 87 TYR A N 1
ATOM 665 C CA . TYR A 1 87 ? -2.167 -5.133 -13.821 1.00 93.19 87 TYR A CA 1
ATOM 666 C C . TYR A 1 87 ? -2.906 -5.863 -14.945 1.00 93.19 87 TYR A C 1
ATOM 668 O O . TYR A 1 87 ? -3.947 -5.407 -15.419 1.00 93.19 87 TYR A O 1
ATOM 676 N N . GLY A 1 88 ? -2.373 -7.020 -15.339 1.00 90.12 88 GLY A N 1
ATOM 677 C CA . GLY A 1 88 ? -2.943 -7.831 -16.409 1.00 90.12 88 GLY A CA 1
ATOM 678 C C . GLY A 1 88 ? -2.566 -7.388 -17.824 1.00 90.12 88 GLY A C 1
ATOM 679 O O . GLY A 1 88 ? -3.095 -7.974 -18.767 1.00 90.12 88 GLY A O 1
ATOM 680 N N . ASP A 1 89 ? -1.656 -6.422 -17.997 1.00 93.88 89 ASP A N 1
ATOM 681 C CA . ASP A 1 89 ? -1.112 -6.067 -19.312 1.00 93.88 89 ASP A CA 1
ATOM 682 C C . ASP A 1 89 ? -0.444 -7.301 -19.972 1.00 93.88 89 ASP A C 1
ATOM 684 O O . ASP A 1 89 ? 0.558 -7.823 -19.462 1.00 93.88 89 ASP A O 1
ATOM 688 N N . PRO A 1 90 ? -0.960 -7.792 -21.120 1.00 90.69 90 PRO A N 1
ATOM 689 C CA . PRO A 1 90 ? -0.405 -8.960 -21.800 1.00 90.69 90 PRO A CA 1
ATOM 690 C C . PRO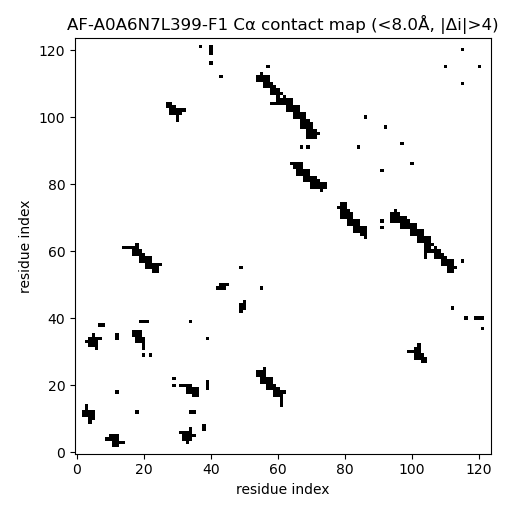 A 1 90 ? 1.038 -8.764 -22.277 1.00 90.69 90 PRO A C 1
ATOM 692 O O . PRO A 1 90 ? 1.791 -9.735 -22.390 1.00 90.69 90 PRO A O 1
ATOM 695 N N . ALA A 1 91 ? 1.437 -7.524 -22.575 1.00 91.38 91 ALA A N 1
ATOM 696 C CA . ALA A 1 91 ? 2.780 -7.212 -23.039 1.00 91.38 91 ALA A CA 1
ATOM 697 C C . ALA A 1 91 ? 3.796 -7.189 -21.890 1.00 91.38 91 ALA A C 1
ATOM 699 O O . ALA A 1 91 ? 4.949 -7.571 -22.109 1.00 91.38 91 ALA A O 1
ATOM 700 N N . ALA A 1 92 ? 3.373 -6.825 -20.674 1.00 92.25 92 ALA A N 1
ATOM 701 C CA . ALA A 1 92 ? 4.244 -6.699 -19.503 1.00 92.25 92 ALA A CA 1
ATOM 702 C C . ALA A 1 92 ? 5.015 -7.989 -19.188 1.00 92.25 92 ALA A C 1
ATOM 704 O O . ALA A 1 92 ? 6.202 -7.949 -18.869 1.00 92.25 92 ALA A O 1
ATOM 705 N N . ARG A 1 93 ? 4.385 -9.156 -19.381 1.00 87.25 93 ARG A N 1
ATOM 706 C CA . ARG A 1 93 ? 4.999 -10.478 -19.137 1.00 87.25 93 ARG A CA 1
ATOM 707 C C . ARG A 1 93 ? 6.258 -10.745 -19.966 1.00 87.25 93 ARG A C 1
ATOM 709 O O . ARG A 1 93 ? 7.052 -11.598 -19.590 1.00 87.25 93 ARG A O 1
ATOM 716 N N . ARG A 1 94 ? 6.442 -10.026 -21.078 1.00 91.88 94 ARG A N 1
ATOM 717 C CA . ARG A 1 94 ? 7.607 -10.147 -21.969 1.00 91.88 94 ARG A CA 1
ATOM 718 C C . ARG A 1 94 ? 8.710 -9.129 -21.670 1.00 91.88 94 ARG A C 1
ATOM 720 O O . ARG A 1 94 ? 9.726 -9.140 -22.352 1.00 91.88 94 ARG A O 1
ATOM 727 N N . A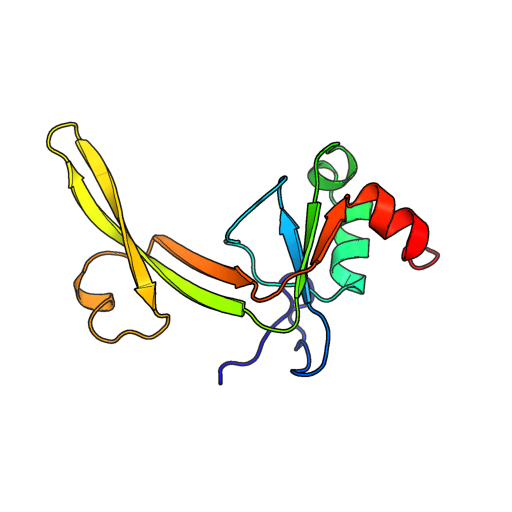RG A 1 95 ? 8.506 -8.222 -20.708 1.00 92.88 95 ARG A N 1
ATOM 728 C CA . ARG A 1 95 ? 9.420 -7.099 -20.430 1.00 92.88 95 ARG A CA 1
ATOM 729 C C . ARG A 1 95 ? 10.466 -7.404 -19.359 1.00 92.88 95 ARG A C 1
ATOM 731 O O . ARG A 1 95 ? 11.438 -6.671 -19.271 1.00 92.88 95 ARG A O 1
ATOM 738 N N . GLY A 1 96 ? 10.280 -8.466 -18.576 1.00 92.50 96 GLY A N 1
ATOM 739 C CA . GLY A 1 96 ? 11.198 -8.876 -17.512 1.00 92.50 96 GLY A CA 1
ATOM 740 C C . GLY A 1 96 ? 10.485 -9.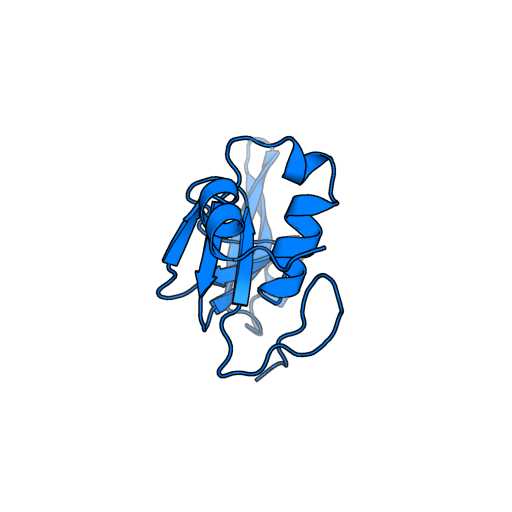605 -16.369 1.00 92.50 96 GLY A C 1
ATOM 741 O O . GLY A 1 96 ? 9.249 -9.695 -16.385 1.00 92.50 96 GLY A O 1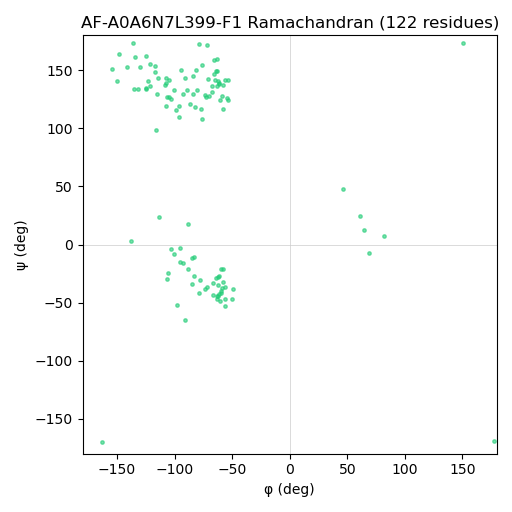
ATOM 742 N N . PRO A 1 97 ? 11.224 -10.153 -15.386 1.00 94.94 97 PRO A N 1
ATOM 743 C CA . PRO A 1 97 ? 10.628 -10.818 -14.232 1.00 94.94 97 PRO A CA 1
ATOM 744 C C . PRO A 1 97 ? 9.795 -9.847 -13.386 1.00 94.94 97 PRO A C 1
ATOM 746 O O . PRO A 1 97 ? 10.062 -8.646 -13.324 1.00 94.94 97 PRO A O 1
ATOM 749 N N . LEU A 1 98 ? 8.756 -10.392 -12.751 1.00 96.12 98 LEU A N 1
ATOM 750 C CA . LEU A 1 98 ? 7.936 -9.667 -11.785 1.00 96.12 98 LEU A CA 1
ATOM 751 C C . LEU A 1 98 ? 8.720 -9.490 -10.481 1.00 96.12 98 LEU A C 1
ATOM 753 O O . LEU A 1 98 ? 9.219 -10.475 -9.947 1.00 96.12 98 LEU A O 1
ATOM 757 N N . ASP A 1 99 ? 8.785 -8.253 -9.993 1.00 95.62 99 ASP A N 1
ATOM 758 C CA . ASP A 1 99 ? 9.305 -7.907 -8.666 1.00 95.62 99 ASP A CA 1
ATOM 759 C C . ASP A 1 99 ? 8.145 -7.906 -7.658 1.00 95.62 99 ASP A C 1
ATOM 761 O O . ASP A 1 99 ? 8.030 -8.801 -6.826 1.00 95.62 99 ASP A O 1
ATOM 765 N N . PHE A 1 100 ? 7.187 -6.984 -7.830 1.00 96.75 100 PHE A N 1
ATOM 766 C CA . PHE A 1 100 ? 6.006 -6.878 -6.968 1.00 96.75 100 PHE A CA 1
ATOM 767 C C . PHE A 1 100 ? 4.731 -6.535 -7.738 1.00 96.75 100 PHE A C 1
ATOM 769 O O . PHE A 1 100 ? 4.752 -5.840 -8.758 1.00 96.75 100 PHE A O 1
ATOM 776 N N . TYR A 1 101 ? 3.595 -6.956 -7.182 1.00 95.44 101 TYR A N 1
ATOM 777 C CA . TYR A 1 101 ? 2.320 -6.291 -7.428 1.00 95.44 101 TYR A CA 1
ATOM 778 C C . TYR A 1 101 ? 2.193 -5.109 -6.471 1.00 95.44 101 TYR A C 1
ATOM 780 O O . TYR A 1 101 ? 2.378 -5.266 -5.269 1.00 95.44 101 TYR A O 1
ATOM 788 N N . LEU A 1 102 ? 1.877 -3.935 -7.006 1.00 97.12 102 LEU A N 1
ATOM 789 C CA . LEU A 1 102 ? 1.747 -2.702 -6.241 1.00 97.12 102 LEU A CA 1
ATOM 790 C C . LEU A 1 102 ? 0.305 -2.204 -6.294 1.00 97.12 102 LEU A C 1
ATOM 792 O O . LEU A 1 102 ? -0.272 -2.065 -7.376 1.00 97.12 102 LEU A O 1
ATOM 796 N N . ALA A 1 103 ? -0.264 -1.907 -5.132 1.00 96.88 103 ALA A N 1
ATOM 797 C CA . ALA A 1 103 ? -1.563 -1.272 -4.986 1.00 96.88 103 ALA A CA 1
ATOM 798 C C . ALA A 1 103 ? -1.411 0.250 -4.883 1.00 96.88 103 ALA A C 1
ATOM 800 O O . ALA A 1 103 ? -0.647 0.749 -4.061 1.00 96.88 103 ALA A O 1
ATOM 801 N N . PHE A 1 104 ? -2.178 0.977 -5.693 1.00 97.38 104 PHE A N 1
ATOM 802 C CA . PHE A 1 104 ? -2.239 2.438 -5.723 1.00 97.38 104 PHE A CA 1
ATOM 803 C C . PHE A 1 104 ? -3.646 2.881 -5.308 1.00 97.38 104 PHE A C 1
ATOM 805 O O . PHE A 1 104 ? -4.562 2.817 -6.136 1.00 97.38 104 PHE A O 1
ATOM 812 N N . PRO A 1 105 ? -3.854 3.270 -4.038 1.00 96.69 105 PRO A N 1
ATOM 813 C CA . PRO A 1 105 ? -5.153 3.722 -3.548 1.00 96.69 105 PRO A CA 1
ATOM 814 C C . PRO A 1 105 ? -5.620 4.983 -4.280 1.00 96.69 105 PRO A C 1
ATOM 816 O O . PRO A 1 105 ? -4.826 5.877 -4.559 1.00 96.69 105 PRO A O 1
ATOM 819 N N . GLU A 1 106 ? -6.914 5.066 -4.577 1.00 95.56 106 GLU A N 1
ATOM 820 C CA . GLU A 1 106 ? -7.513 6.190 -5.304 1.00 95.56 106 GLU A CA 1
ATOM 821 C C . GLU A 1 106 ? -8.367 7.046 -4.365 1.00 95.56 106 GLU A C 1
ATOM 823 O O . GLU A 1 106 ? -9.140 6.496 -3.576 1.00 95.56 106 GLU A O 1
ATOM 828 N N . ASN A 1 107 ? -8.266 8.379 -4.485 1.00 94.25 107 ASN A N 1
ATOM 829 C CA . ASN A 1 107 ? -9.034 9.351 -3.689 1.00 94.25 107 ASN A CA 1
ATOM 830 C C . ASN A 1 107 ? -9.045 9.002 -2.190 1.00 94.25 107 ASN A C 1
ATOM 832 O O . ASN A 1 107 ? -10.106 8.893 -1.573 1.00 94.25 107 ASN A O 1
ATOM 836 N N . ALA A 1 108 ? -7.863 8.710 -1.649 1.00 94.50 108 ALA A N 1
ATOM 837 C CA . ALA A 1 108 ? -7.727 8.127 -0.329 1.00 94.50 108 ALA A CA 1
ATOM 838 C C . ALA A 1 108 ? -7.579 9.191 0.761 1.00 94.50 108 ALA A C 1
ATOM 840 O O . ALA A 1 108 ? -6.880 10.187 0.576 1.00 94.50 108 ALA A O 1
ATOM 841 N N . ASP A 1 109 ? -8.179 8.913 1.913 1.00 95.00 109 ASP A N 1
ATOM 842 C CA . ASP A 1 109 ? -7.950 9.663 3.141 1.00 95.00 109 ASP A CA 1
ATOM 843 C C . ASP A 1 109 ? -6.697 9.114 3.833 1.00 95.00 109 ASP A C 1
ATOM 845 O O . ASP A 1 109 ? -6.437 7.906 3.801 1.00 95.00 109 ASP A O 1
ATOM 849 N N . ARG A 1 110 ? -5.928 9.989 4.481 1.00 95.81 110 ARG A N 1
ATOM 850 C CA . ARG A 1 110 ? -4.733 9.621 5.248 1.00 95.81 110 ARG A CA 1
ATOM 851 C C . ARG A 1 110 ? -4.883 10.073 6.688 1.00 95.81 110 ARG A C 1
ATOM 853 O O . ARG A 1 110 ? -5.359 11.177 6.936 1.00 95.81 110 ARG A O 1
ATOM 860 N N . ILE A 1 111 ? -4.513 9.205 7.621 1.00 95.25 111 ILE A N 1
ATOM 861 C CA . ILE A 1 111 ? -4.620 9.472 9.056 1.00 95.25 111 ILE A CA 1
ATOM 862 C C . ILE A 1 111 ? -3.522 8.730 9.816 1.00 95.25 111 ILE A C 1
ATOM 864 O O . ILE A 1 111 ? -3.209 7.580 9.501 1.00 95.25 111 ILE A O 1
ATOM 868 N N . ALA A 1 112 ? -2.950 9.371 10.835 1.00 95.50 112 ALA A N 1
ATOM 869 C CA . ALA A 1 112 ? -1.975 8.730 11.707 1.00 95.50 112 ALA A CA 1
ATOM 870 C C . ALA A 1 112 ? -2.612 7.534 12.434 1.00 95.50 112 ALA A C 1
ATOM 872 O O . ALA A 1 112 ? -3.738 7.617 12.932 1.00 95.50 112 ALA A O 1
ATOM 873 N N . ALA A 1 113 ? -1.892 6.417 12.538 1.00 94.31 113 ALA A N 1
ATOM 874 C CA . ALA A 1 113 ? -2.434 5.192 13.124 1.00 94.31 113 ALA A CA 1
ATOM 875 C C . ALA A 1 113 ? -2.875 5.383 14.584 1.00 94.31 113 ALA A C 1
ATOM 877 O O . ALA A 1 113 ? -3.934 4.891 14.972 1.00 94.31 113 ALA A O 1
ATOM 878 N N . LYS A 1 114 ? -2.103 6.140 15.376 1.00 91.94 114 LYS A N 1
ATOM 879 C CA . LYS A 1 114 ? -2.425 6.447 16.780 1.00 91.94 114 LYS A CA 1
ATOM 880 C C . LYS A 1 114 ? -3.719 7.257 16.911 1.00 91.94 114 LYS A C 1
ATOM 882 O O . LYS A 1 114 ? -4.566 6.923 17.735 1.00 91.94 114 LYS A O 1
ATOM 887 N N . GLU A 1 115 ? -3.893 8.274 16.066 1.00 92.69 115 GLU A N 1
ATOM 888 C CA . GLU A 1 115 ? -5.115 9.088 16.016 1.00 92.69 115 GLU A CA 1
ATOM 889 C C . GLU A 1 115 ? -6.321 8.237 15.608 1.00 92.69 115 GLU A C 1
ATOM 891 O O . GLU A 1 115 ? -7.367 8.254 16.258 1.00 92.69 115 GLU A O 1
ATOM 896 N N . TRP A 1 116 ? -6.156 7.431 14.560 1.00 92.31 116 TRP A N 1
ATOM 897 C CA . TRP A 1 116 ? -7.222 6.575 14.067 1.00 92.31 116 TRP A CA 1
ATOM 898 C C . TRP A 1 116 ? -7.664 5.541 15.109 1.00 92.31 116 TRP A C 1
ATOM 900 O O . TRP A 1 116 ? -8.868 5.378 15.324 1.00 92.31 116 TRP A O 1
ATOM 910 N N . LEU A 1 117 ? -6.714 4.891 15.795 1.00 90.62 117 LEU A N 1
ATOM 911 C CA . LEU A 1 117 ? -6.995 3.945 16.877 1.00 90.62 117 LEU A CA 1
ATOM 912 C C . LEU A 1 117 ? -7.727 4.606 18.047 1.00 90.62 117 LEU A C 1
ATOM 914 O O . LEU A 1 117 ? -8.696 4.032 18.535 1.00 90.62 117 LEU A O 1
ATOM 918 N N . ALA A 1 118 ? -7.333 5.812 18.461 1.00 86.75 118 ALA A N 1
ATOM 919 C CA . ALA A 1 118 ? -7.993 6.512 19.565 1.00 86.75 118 ALA A CA 1
ATOM 920 C C . ALA A 1 118 ? -9.499 6.738 19.315 1.00 86.75 118 ALA A C 1
ATOM 922 O O . ALA A 1 118 ? -10.287 6.707 20.257 1.00 86.75 118 ALA A O 1
ATOM 923 N N . GLY A 1 119 ? -9.909 6.920 18.053 1.00 78.06 119 GLY A N 1
ATOM 924 C CA . GLY A 1 119 ? -11.317 7.103 17.675 1.00 78.06 119 GLY A CA 1
ATOM 925 C C . GLY A 1 119 ? -12.065 5.838 17.229 1.00 78.06 119 GLY A C 1
ATOM 926 O O . GLY A 1 119 ? -13.289 5.874 17.126 1.00 78.06 119 GLY A O 1
ATOM 927 N N . HIS A 1 120 ? -11.364 4.740 16.915 1.00 71.06 120 HIS A N 1
ATOM 928 C CA . HIS A 1 120 ? -11.948 3.580 16.214 1.00 71.06 120 HIS A CA 1
ATOM 929 C C . HIS A 1 120 ? -11.522 2.212 16.763 1.00 71.06 120 HIS A C 1
ATOM 931 O O . HIS A 1 120 ? -11.899 1.185 16.183 1.00 71.06 120 HIS A O 1
ATOM 937 N N . ALA A 1 121 ? -10.735 2.162 17.840 1.00 59.72 121 ALA A N 1
ATOM 938 C CA . ALA A 1 121 ? -10.335 0.901 18.445 1.00 59.72 121 ALA A CA 1
ATOM 939 C C . ALA A 1 121 ? -11.579 0.126 18.920 1.00 59.72 121 ALA A C 1
ATOM 941 O O . ALA A 1 121 ? -12.382 0.663 19.688 1.00 59.72 121 ALA A O 1
ATOM 942 N N . PRO A 1 122 ? -11.778 -1.133 18.483 1.00 53.56 122 PRO A N 1
ATOM 943 C CA . PRO A 1 122 ? -12.724 -2.004 19.160 1.00 53.56 122 PRO A CA 1
ATOM 944 C C . PRO A 1 122 ? -12.223 -2.230 20.591 1.00 53.56 122 PRO A C 1
ATOM 946 O O . PRO A 1 122 ? -11.030 -2.460 20.786 1.00 53.56 122 PRO A O 1
ATOM 949 N N . THR A 1 123 ? -13.115 -2.171 21.581 1.00 51.91 123 THR A N 1
ATOM 950 C CA . THR A 1 123 ? -12.799 -2.617 22.942 1.00 51.91 123 THR A CA 1
ATOM 951 C C . THR A 1 123 ? -12.296 -4.057 22.872 1.00 51.91 123 THR A C 1
ATOM 953 O O . THR A 1 123 ? -12.947 -4.902 22.248 1.00 51.91 123 THR A O 1
ATOM 956 N N . LEU A 1 124 ? -11.113 -4.298 23.440 1.00 46.94 124 LEU A N 1
ATOM 957 C CA . LEU A 1 124 ? -10.560 -5.641 23.606 1.00 46.94 124 LEU A CA 1
ATOM 958 C C . LEU A 1 124 ? -11.363 -6.419 24.651 1.00 46.94 124 LEU A C 1
ATOM 960 O O . LEU A 1 124 ? -11.735 -5.802 25.676 1.00 46.94 124 LEU A O 1
#

Radius of gyration: 16.49 Å; Cα contacts (8 Å, |Δi|>4): 229; chains: 1; bounding box: 45×24×47 Å

Secondary structure (DSSP, 8-state):
-PPPB-TTT--B--TTS-EEEEESTT-S-BSSPPB-HHHHHHHHHH-HHHHH-SS-EEEEESEEEEEEEEEEEE-TTSPEEEEEEETT-TTGGGSS-EEEEEEEEES-EEEEHHHHHHHHPPP-

Organism: NCBI:txid212423

Solvent-accessible surface area (backbone atoms only — not comparable to full-atom values): 7210 Å² total; per-residue (Å²): 131,83,83,49,46,16,66,81,78,65,47,76,53,58,79,88,40,67,35,30,38,82,44,54,72,86,64,74,60,34,72,68,59,42,21,43,59,72,52,48,53,49,46,42,71,69,35,68,70,55,52,71,46,91,60,42,23,32,42,38,20,63,50,61,50,53,28,35,35,22,45,58,48,63,48,99,84,71,44,80,35,73,48,79,36,62,61,84,46,80,69,51,74,76,51,37,58,80,74,43,57,33,39,32,66,42,92,52,49,74,43,48,44,69,64,49,42,77,78,64,56,75,87,128

Nearest PDB structures (foldseek):
  1zle-assembly2_B  TM=3.091E-01  e=2.290E+00  Pyrenophora tritici-repentis
  1zle-assembly3_C  TM=2.371E-01  e=1.446E+00  Pyrenophora tritici-repentis
  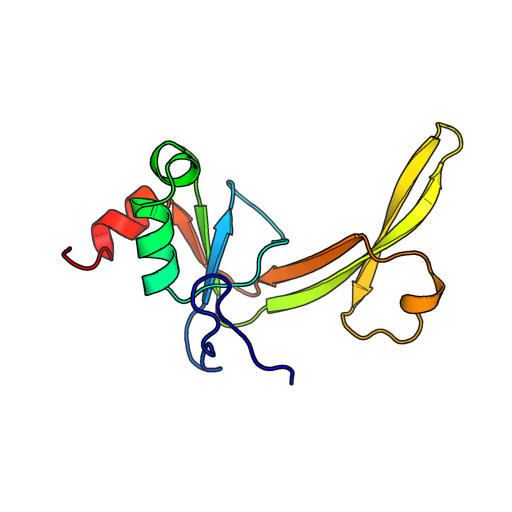3hzb-assembly2_D  TM=2.222E-01  e=2.721E+00  Flavobacterium johnsoniae UW101
  6g52-assembly7_G  TM=2.197E-01  e=5.745E+00  Homo sapiens

Foldseek 3Di:
DDFQAALQPRDTDDLQAKWKDKDFPPDQKDQGGTHHPQRLLVCCVPPPVNVPDPGIKIWIASDWFKWWWFQQDADPVRHTDIDIGGPPPPCVVVRHDTDGIMIGGDPIDMDGPVVCCVVDPDDD

pLDDT: mean 92.36, std 9.11, range [46.94, 97.88]

Sequence (124 aa):
MSQRLCGICGRAIKATSRLVFIGGPNATFYIEPPVHPRCAAYALMVCPTLAAAEDVELTIARTYSLRERRMTGVSAEYTLIYDLFPYGDPAARRRGPLDFYLAFPENADRIAAKEWLAGHAPTL